Protein AF-A0A1I2JIR1-F1 (afdb_monomer)

Structure (mmCIF,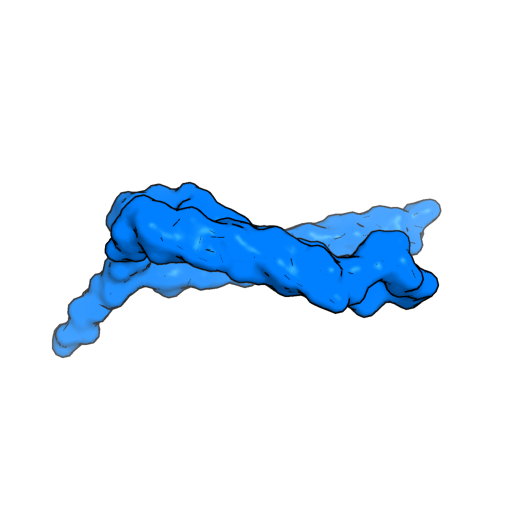 N/CA/C/O backbone):
data_AF-A0A1I2JIR1-F1
#
_entry.id   AF-A0A1I2JIR1-F1
#
loop_
_atom_site.group_PDB
_atom_site.id
_atom_site.type_symbol
_atom_site.label_atom_id
_atom_site.label_alt_id
_atom_site.label_comp_id
_atom_site.label_asym_id
_atom_site.label_entity_id
_atom_site.label_seq_id
_atom_site.pdbx_PDB_ins_code
_atom_site.Cartn_x
_atom_site.Cartn_y
_atom_site.Cartn_z
_atom_site.occupancy
_atom_site.B_iso_or_equiv
_atom_site.auth_seq_id
_atom_site.auth_comp_id
_atom_site.auth_asym_id
_atom_site.auth_atom_id
_atom_site.pdbx_PDB_model_num
ATOM 1 N N . MET A 1 1 ? -0.596 -4.355 32.003 1.00 40.47 1 MET A N 1
ATOM 2 C CA . MET A 1 1 ? -1.691 -4.708 31.071 1.00 40.47 1 MET A CA 1
ATOM 3 C C . MET A 1 1 ? -1.568 -3.787 29.859 1.00 40.47 1 MET A C 1
ATOM 5 O O . MET A 1 1 ? -1.839 -2.602 29.989 1.00 40.47 1 MET A O 1
ATOM 9 N N . ALA A 1 2 ? -1.011 -4.262 28.739 1.00 55.44 2 ALA A N 1
ATOM 10 C CA . ALA A 1 2 ? -0.806 -3.419 27.558 1.00 55.44 2 ALA A CA 1
ATOM 11 C C . ALA A 1 2 ? -2.154 -3.209 26.859 1.00 55.44 2 ALA A C 1
ATOM 13 O O . ALA A 1 2 ? -2.767 -4.174 26.407 1.00 55.44 2 ALA A O 1
ATOM 14 N N . ILE A 1 3 ? -2.637 -1.967 26.809 1.00 55.91 3 ILE A N 1
ATOM 15 C CA . ILE A 1 3 ? -3.857 -1.622 26.076 1.00 55.91 3 ILE A CA 1
ATOM 16 C C . ILE A 1 3 ? -3.588 -1.955 24.601 1.00 55.91 3 ILE A C 1
ATOM 18 O O . ILE A 1 3 ? -2.669 -1.368 24.019 1.00 55.91 3 ILE A O 1
ATOM 22 N N . PRO A 1 4 ? -4.312 -2.902 23.979 1.00 58.03 4 PRO A N 1
ATOM 23 C CA . PRO A 1 4 ? -4.073 -3.233 22.584 1.00 58.03 4 PRO A CA 1
ATOM 24 C C . PRO A 1 4 ? -4.385 -1.995 21.743 1.00 58.03 4 PRO A C 1
ATOM 26 O O . PRO A 1 4 ? -5.530 -1.553 21.681 1.00 58.03 4 PRO A O 1
ATOM 29 N N . LYS A 1 5 ? -3.357 -1.411 21.115 1.00 75.06 5 LYS A N 1
ATOM 30 C CA . LYS A 1 5 ? -3.515 -0.240 20.249 1.00 75.06 5 LYS A CA 1
ATOM 31 C C . LYS A 1 5 ? -4.384 -0.642 19.058 1.00 75.06 5 LYS A C 1
ATOM 33 O O . LYS A 1 5 ? -3.972 -1.418 18.194 1.00 75.06 5 LYS A O 1
ATOM 38 N N . VAL A 1 6 ? -5.624 -0.169 19.059 1.00 75.12 6 VAL A N 1
ATOM 39 C CA . VAL A 1 6 ? -6.597 -0.446 18.002 1.00 75.12 6 VAL A CA 1
ATOM 40 C C . VAL A 1 6 ? -6.284 0.455 16.811 1.00 75.12 6 VAL A C 1
ATOM 42 O O . VAL A 1 6 ? -6.027 1.649 16.975 1.00 75.12 6 VAL A O 1
ATOM 45 N N . TRP A 1 7 ? -6.301 -0.107 15.604 1.00 75.44 7 TRP A N 1
ATOM 46 C CA . TRP A 1 7 ? -6.242 0.677 14.378 1.00 75.44 7 TRP A CA 1
ATOM 47 C C . TRP A 1 7 ? -7.580 1.398 14.199 1.00 75.44 7 TRP A C 1
ATOM 49 O O . TRP A 1 7 ? -8.590 0.809 13.806 1.00 75.44 7 TRP A O 1
ATOM 59 N N . ASN A 1 8 ? -7.600 2.683 14.551 1.00 76.19 8 ASN A N 1
ATOM 60 C CA . ASN A 1 8 ? -8.757 3.550 14.353 1.00 76.19 8 ASN A CA 1
ATOM 61 C C . ASN A 1 8 ? -8.355 4.918 13.773 1.00 76.19 8 ASN A C 1
ATOM 63 O O . ASN A 1 8 ? -8.573 5.951 14.409 1.00 76.19 8 ASN A O 1
ATOM 67 N N . PRO A 1 9 ? -7.732 4.959 12.582 1.00 73.75 9 PRO A N 1
ATOM 68 C CA . PRO A 1 9 ? -7.512 6.225 11.901 1.00 73.75 9 PRO A CA 1
ATOM 69 C C . PRO A 1 9 ? -8.859 6.852 11.505 1.00 73.75 9 PRO A C 1
ATOM 71 O O . PRO A 1 9 ? -9.750 6.198 10.946 1.00 73.75 9 PRO A O 1
ATOM 74 N N . GLY A 1 10 ? -9.009 8.153 11.766 1.00 80.69 10 GLY A N 1
ATOM 75 C CA . GLY A 1 10 ? -10.133 8.934 11.247 1.00 80.69 10 GLY A CA 1
ATOM 76 C C . GLY A 1 10 ? -10.164 8.923 9.713 1.00 80.69 10 GLY A C 1
ATOM 77 O O . GLY A 1 10 ? -9.147 8.669 9.067 1.00 80.69 10 GLY A O 1
ATOM 78 N N . SER A 1 11 ? -11.314 9.226 9.098 1.00 81.25 11 SER A N 1
ATOM 79 C CA . SER A 1 11 ? -11.455 9.202 7.626 1.00 81.25 11 SER A CA 1
ATOM 80 C C . SER A 1 11 ? -10.412 10.075 6.914 1.00 81.25 11 SER A C 1
ATOM 82 O O . SER A 1 11 ? -9.878 9.674 5.886 1.00 81.25 11 SER A O 1
A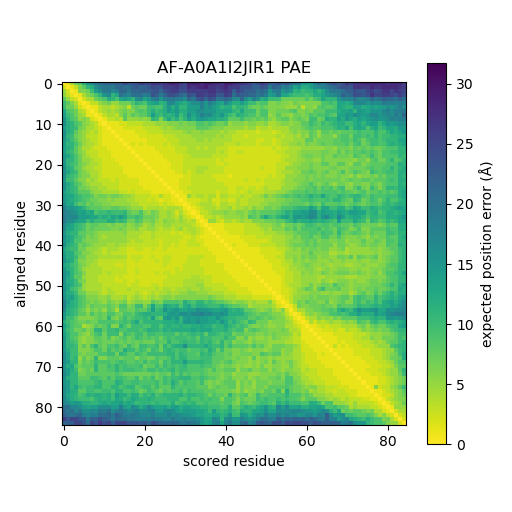TOM 84 N N . LYS A 1 12 ? -10.058 11.227 7.504 1.00 84.00 12 LYS A N 1
ATOM 85 C CA . LYS A 1 12 ? -9.013 12.127 6.989 1.00 84.00 12 LYS A CA 1
ATOM 86 C C . LYS A 1 12 ? -7.622 11.488 7.008 1.00 84.00 12 LYS A C 1
ATOM 88 O O . LYS A 1 12 ? -6.876 11.639 6.054 1.00 84.00 12 LYS A O 1
ATOM 93 N N . ALA A 1 13 ? -7.290 10.742 8.063 1.00 83.62 13 ALA A N 1
ATOM 94 C CA . ALA A 1 13 ? -6.010 10.044 8.166 1.00 83.62 13 ALA A CA 1
ATOM 95 C C . ALA A 1 13 ? -5.916 8.892 7.154 1.00 83.62 13 ALA A C 1
ATOM 97 O O . ALA A 1 13 ? -4.874 8.709 6.540 1.00 83.62 13 ALA A O 1
ATOM 98 N N . ARG A 1 14 ? -7.017 8.166 6.911 1.00 83.69 14 ARG A N 1
ATOM 99 C CA . ARG A 1 14 ? -7.076 7.117 5.874 1.00 83.69 14 ARG A CA 1
ATOM 100 C C . ARG A 1 14 ? -6.867 7.694 4.475 1.00 83.69 14 ARG A C 1
ATOM 102 O O . ARG A 1 14 ? -6.060 7.169 3.717 1.00 83.69 14 ARG A O 1
ATOM 109 N N . LEU A 1 15 ? -7.542 8.805 4.172 1.00 86.56 15 LEU A N 1
ATOM 110 C CA . LEU A 1 15 ? -7.322 9.561 2.938 1.00 86.56 15 LEU A CA 1
ATOM 111 C C . LEU A 1 15 ? -5.881 10.067 2.836 1.00 86.56 15 LEU A C 1
ATOM 113 O O . LEU A 1 15 ? -5.279 9.928 1.784 1.00 86.56 15 LEU A O 1
ATOM 117 N N . GLY A 1 16 ? -5.306 10.579 3.926 1.00 88.00 16 GLY A N 1
ATOM 118 C CA . GLY A 1 16 ? -3.907 11.008 3.965 1.00 88.00 16 GLY A CA 1
ATOM 119 C C . GLY A 1 16 ? -2.928 9.876 3.647 1.00 88.00 16 GLY A C 1
ATOM 120 O O . GLY A 1 16 ? -2.021 10.074 2.850 1.00 88.00 16 GLY A O 1
ATOM 121 N N . ILE A 1 17 ? -3.143 8.677 4.198 1.00 87.56 17 ILE A N 1
ATOM 122 C CA . ILE A 1 17 ? -2.314 7.496 3.907 1.00 87.56 17 ILE A CA 1
ATOM 123 C C . ILE A 1 17 ? -2.461 7.076 2.436 1.00 87.56 17 ILE A C 1
ATOM 125 O O . ILE A 1 17 ? -1.462 6.793 1.779 1.00 87.56 17 ILE A O 1
ATOM 129 N N . ALA A 1 18 ? -3.684 7.072 1.898 1.00 88.00 18 ALA A N 1
ATOM 130 C CA . ALA A 1 18 ? -3.920 6.751 0.490 1.00 88.00 18 ALA A CA 1
ATOM 131 C C . ALA A 1 18 ? -3.283 7.784 -0.456 1.00 88.00 18 ALA A C 1
ATOM 133 O O . ALA A 1 18 ? -2.615 7.411 -1.417 1.00 88.00 18 ALA A O 1
ATOM 134 N N . LEU A 1 19 ? -3.434 9.078 -0.162 1.00 91.31 19 LEU A N 1
ATOM 135 C CA . LEU A 1 19 ? -2.808 10.157 -0.926 1.00 91.31 19 LEU A CA 1
ATOM 136 C C . LEU A 1 19 ? -1.284 10.097 -0.837 1.00 91.31 19 LEU A C 1
ATOM 138 O O . LEU A 1 19 ? -0.618 10.302 -1.844 1.00 91.31 19 LEU A O 1
ATOM 142 N N . PHE A 1 20 ? -0.733 9.767 0.332 1.00 90.88 20 PHE A N 1
ATOM 143 C CA . PHE A 1 20 ? 0.702 9.561 0.495 1.00 90.88 20 PHE A CA 1
ATOM 144 C C . PHE A 1 20 ? 1.207 8.406 -0.374 1.00 90.88 20 PHE A C 1
ATOM 146 O O . PHE A 1 20 ? 2.219 8.559 -1.048 1.00 90.88 20 PHE A O 1
ATOM 153 N N . ALA A 1 21 ? 0.487 7.283 -0.421 1.00 90.50 21 ALA A N 1
ATOM 154 C CA . ALA A 1 21 ? 0.844 6.151 -1.276 1.00 90.50 21 ALA A CA 1
ATOM 155 C C . ALA A 1 21 ? 0.855 6.530 -2.767 1.00 90.50 21 ALA A C 1
ATOM 157 O O . ALA A 1 21 ? 1.777 6.166 -3.496 1.00 90.50 21 ALA A O 1
ATOM 158 N N . LEU A 1 22 ? -0.145 7.297 -3.212 1.00 88.75 22 LEU A N 1
ATOM 159 C CA . LEU A 1 22 ? -0.224 7.785 -4.591 1.00 88.75 22 LEU A CA 1
ATOM 160 C C . LEU A 1 22 ? 0.871 8.810 -4.901 1.00 88.75 22 LEU A C 1
ATOM 162 O O . LEU A 1 22 ? 1.501 8.725 -5.950 1.00 88.75 22 LEU A O 1
ATOM 166 N N . ALA A 1 23 ? 1.137 9.743 -3.986 1.00 91.81 23 ALA A N 1
ATOM 167 C CA . ALA A 1 23 ? 2.217 10.716 -4.123 1.00 91.81 23 ALA A CA 1
ATOM 168 C C . ALA A 1 23 ? 3.593 10.036 -4.139 1.00 91.81 23 ALA A C 1
ATOM 170 O O . ALA A 1 23 ? 4.467 10.438 -4.898 1.00 91.81 23 ALA A O 1
ATOM 171 N N . TYR A 1 24 ? 3.777 8.976 -3.350 1.00 90.75 24 TYR A N 1
ATOM 172 C CA . TYR A 1 24 ? 4.985 8.156 -3.357 1.00 90.75 24 TYR A CA 1
ATOM 173 C C . TYR A 1 24 ? 5.197 7.471 -4.713 1.00 90.75 24 TYR A C 1
ATOM 175 O O . TYR A 1 24 ? 6.291 7.545 -5.272 1.00 90.75 24 TYR A O 1
ATOM 183 N N . LEU A 1 25 ? 4.149 6.861 -5.274 1.00 90.81 25 LEU A N 1
ATOM 184 C CA . LEU A 1 25 ? 4.163 6.297 -6.630 1.00 90.81 25 LEU A CA 1
ATOM 185 C C . LEU A 1 25 ? 4.496 7.362 -7.677 1.00 90.81 25 LEU A C 1
ATOM 187 O O . LEU A 1 25 ? 5.357 7.146 -8.524 1.00 90.81 25 LEU A O 1
ATOM 191 N N . ALA A 1 26 ? 3.855 8.526 -7.578 1.00 90.06 26 ALA A N 1
ATOM 192 C CA . ALA A 1 26 ? 4.102 9.661 -8.457 1.00 90.06 26 ALA A CA 1
ATOM 193 C C . ALA A 1 26 ? 5.505 10.254 -8.299 1.00 90.06 26 ALA A C 1
ATOM 195 O O . ALA A 1 26 ? 6.002 10.826 -9.248 1.00 90.06 26 ALA A O 1
ATOM 196 N N . ALA A 1 27 ? 6.157 10.139 -7.143 1.00 90.38 27 ALA A N 1
ATOM 197 C CA . ALA A 1 27 ? 7.531 10.604 -6.962 1.00 90.38 27 ALA A CA 1
ATOM 198 C C . ALA A 1 27 ? 8.552 9.586 -7.488 1.00 90.38 27 ALA A C 1
ATOM 200 O O . ALA A 1 27 ? 9.537 9.956 -8.123 1.00 90.38 27 ALA A O 1
ATOM 201 N N . THR A 1 28 ? 8.312 8.300 -7.234 1.00 88.19 28 THR A N 1
ATOM 202 C CA . THR A 1 28 ? 9.241 7.2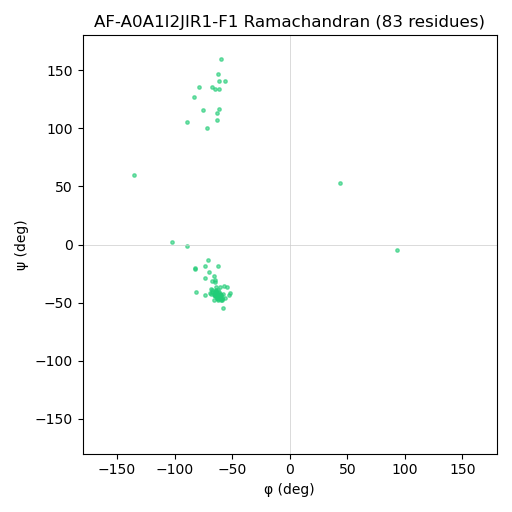14 -7.580 1.00 88.19 28 THR A CA 1
ATOM 203 C C . THR A 1 28 ? 9.127 6.754 -9.030 1.00 88.19 28 THR A C 1
ATOM 205 O O . THR A 1 28 ? 10.078 6.172 -9.537 1.00 88.19 28 THR A O 1
ATOM 208 N N . HIS A 1 29 ? 8.005 7.034 -9.702 1.00 87.62 29 HIS A N 1
ATOM 209 C CA . HIS A 1 29 ? 7.739 6.663 -11.095 1.00 87.62 29 HIS A CA 1
ATOM 210 C C . HIS A 1 29 ? 8.160 5.219 -11.436 1.00 87.62 29 HIS A C 1
ATOM 212 O O . HIS A 1 29 ? 8.892 4.993 -12.397 1.00 87.62 29 HIS A O 1
ATOM 218 N N . PRO A 1 30 ? 7.716 4.195 -10.687 1.00 86.19 30 PRO A N 1
ATOM 219 C CA . PRO A 1 30 ? 8.212 2.833 -10.882 1.00 86.19 30 PRO A CA 1
ATOM 220 C C . PRO A 1 30 ? 7.899 2.251 -12.266 1.00 86.19 30 PRO A C 1
ATOM 222 O O . PRO A 1 30 ? 8.548 1.303 -12.689 1.00 86.19 30 PRO A O 1
ATOM 225 N N . TRP A 1 31 ? 6.936 2.819 -12.999 1.00 85.44 31 TRP A N 1
ATOM 226 C CA . TRP A 1 31 ? 6.639 2.466 -14.392 1.00 85.44 31 TRP A CA 1
ATOM 227 C C . TRP A 1 31 ? 7.705 2.912 -15.402 1.00 85.44 31 TRP A C 1
ATOM 229 O O . TRP A 1 31 ? 7.653 2.461 -16.542 1.00 85.44 31 TRP A O 1
ATOM 239 N N . THR A 1 32 ? 8.647 3.779 -15.024 1.00 88.19 32 THR A N 1
ATOM 240 C CA . THR A 1 32 ? 9.776 4.185 -15.881 1.00 88.19 32 THR A CA 1
ATOM 241 C C . THR A 1 32 ? 11.081 3.486 -15.512 1.00 88.19 32 THR A C 1
ATOM 243 O O . THR A 1 32 ? 12.118 3.819 -16.073 1.00 88.19 32 THR A O 1
ATOM 246 N N . SER A 1 33 ? 11.070 2.583 -14.528 1.00 83.38 33 SER A N 1
ATOM 247 C CA . SER A 1 33 ? 12.277 1.879 -14.099 1.00 83.38 33 SER A CA 1
ATOM 248 C C . SER A 1 33 ? 12.542 0.677 -15.007 1.00 83.38 33 SER A C 1
ATOM 250 O O . SER A 1 33 ? 11.669 -0.175 -15.170 1.00 83.38 33 SER A O 1
ATOM 252 N N . ASP A 1 34 ? 13.752 0.597 -15.565 1.00 81.69 34 ASP A N 1
ATOM 253 C CA . ASP A 1 34 ? 14.201 -0.547 -16.373 1.00 81.69 34 ASP A CA 1
ATOM 254 C C . ASP A 1 34 ? 14.410 -1.812 -15.518 1.00 81.69 34 ASP A C 1
ATOM 256 O O . ASP A 1 34 ? 14.308 -2.941 -16.003 1.00 81.69 34 ASP A O 1
ATOM 260 N N . GLU A 1 35 ? 14.651 -1.639 -14.215 1.00 85.25 35 GLU A N 1
ATOM 261 C CA . GLU A 1 35 ? 14.798 -2.738 -13.267 1.00 85.25 35 GLU A CA 1
ATOM 262 C C . GLU A 1 35 ? 13.448 -3.138 -12.664 1.00 85.25 35 GLU A C 1
ATOM 264 O O . GLU A 1 35 ? 12.903 -2.498 -11.758 1.00 85.25 35 GLU A O 1
ATOM 269 N N . ARG A 1 36 ? 12.925 -4.276 -13.132 1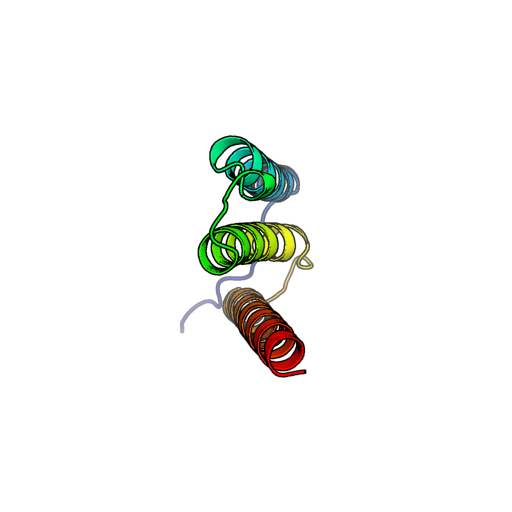.00 81.12 36 ARG A N 1
ATOM 270 C CA . ARG A 1 36 ? 11.642 -4.829 -12.674 1.00 81.12 36 ARG A CA 1
ATOM 271 C C . ARG A 1 36 ? 11.593 -5.065 -11.159 1.00 81.12 36 ARG A C 1
ATOM 273 O O . ARG A 1 36 ? 10.542 -4.854 -10.561 1.00 81.12 36 ARG A O 1
ATOM 280 N N . SER A 1 37 ? 12.703 -5.473 -10.545 1.00 81.50 37 SER A N 1
ATOM 281 C CA . SER A 1 37 ? 12.804 -5.709 -9.096 1.00 81.50 37 SER A CA 1
ATOM 282 C C . SER A 1 37 ? 12.611 -4.421 -8.289 1.00 81.50 37 SER A C 1
ATOM 284 O O . SER A 1 37 ? 11.857 -4.403 -7.313 1.00 81.50 37 SER A O 1
ATOM 286 N N . ILE A 1 38 ? 13.229 -3.321 -8.729 1.00 80.19 38 ILE A N 1
ATOM 287 C CA . ILE A 1 38 ? 13.101 -2.000 -8.106 1.00 80.19 38 ILE A CA 1
ATOM 288 C C . ILE A 1 38 ? 11.666 -1.491 -8.262 1.00 80.19 38 ILE A C 1
ATOM 290 O O . ILE A 1 38 ? 11.033 -1.096 -7.277 1.00 80.19 38 ILE A O 1
ATOM 294 N N . ALA A 1 39 ? 11.107 -1.578 -9.474 1.00 85.75 39 ALA A N 1
ATOM 295 C CA . ALA A 1 39 ? 9.719 -1.206 -9.734 1.00 85.75 39 ALA A CA 1
ATOM 296 C C . ALA A 1 39 ? 8.738 -1.979 -8.833 1.00 85.75 39 ALA A C 1
ATOM 298 O O . ALA A 1 39 ? 7.843 -1.387 -8.224 1.00 85.75 39 ALA A O 1
ATOM 299 N N . GLN A 1 40 ? 8.926 -3.296 -8.700 1.00 84.44 40 GLN A N 1
ATOM 300 C CA . GLN A 1 40 ? 8.110 -4.151 -7.836 1.00 84.44 40 GLN A CA 1
ATOM 301 C C . GLN A 1 40 ? 8.167 -3.724 -6.369 1.00 84.44 40 GLN A C 1
ATOM 303 O O . GLN A 1 40 ? 7.113 -3.645 -5.736 1.00 84.44 40 GLN A O 1
ATOM 308 N N . GLY A 1 41 ? 9.350 -3.394 -5.845 1.00 84.94 41 GLY A N 1
ATOM 309 C CA . GLY A 1 41 ? 9.499 -2.912 -4.471 1.00 84.94 41 GLY A CA 1
ATOM 310 C C . GLY A 1 41 ? 8.680 -1.646 -4.201 1.00 84.94 41 GLY A C 1
ATOM 311 O O . GLY A 1 41 ? 7.974 -1.559 -3.193 1.00 84.94 41 GLY A O 1
ATOM 312 N N . HIS A 1 42 ? 8.686 -0.691 -5.135 1.00 87.50 42 HIS A N 1
ATOM 313 C CA . HIS A 1 42 ? 7.878 0.527 -5.025 1.00 87.50 42 HIS A CA 1
ATOM 314 C C . H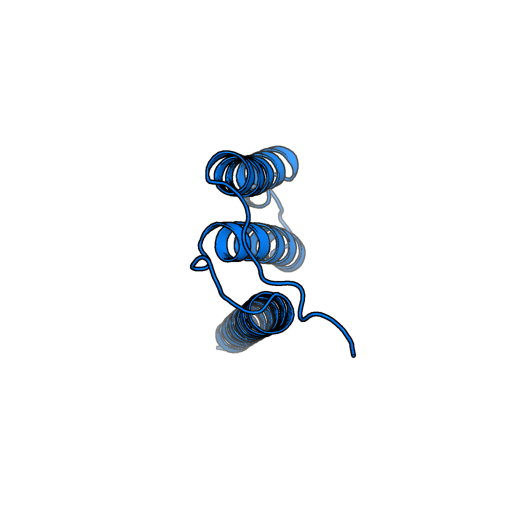IS A 1 42 ? 6.369 0.241 -5.063 1.00 87.50 42 HIS A C 1
ATOM 316 O O . HIS A 1 42 ? 5.618 0.797 -4.254 1.00 87.50 42 HIS A O 1
ATOM 322 N N . TYR A 1 43 ? 5.915 -0.654 -5.948 1.00 86.06 43 TYR A N 1
ATOM 323 C CA . TYR A 1 43 ? 4.507 -1.061 -6.005 1.00 86.06 43 TYR A CA 1
ATOM 324 C C . TYR A 1 43 ? 4.062 -1.796 -4.739 1.00 86.06 43 TYR A C 1
ATOM 326 O O . TYR A 1 43 ? 2.981 -1.518 -4.219 1.00 86.06 43 TYR A O 1
ATOM 334 N N . GLN A 1 44 ? 4.897 -2.693 -4.213 1.00 85.69 44 GLN A N 1
ATOM 335 C CA . GLN A 1 44 ? 4.644 -3.393 -2.956 1.00 85.69 44 GLN A CA 1
ATOM 336 C C . GLN A 1 44 ? 4.499 -2.401 -1.801 1.00 85.69 44 GLN A C 1
ATOM 338 O O . GLN A 1 44 ? 3.517 -2.455 -1.059 1.00 85.69 44 GLN A O 1
ATOM 343 N N . LEU A 1 45 ? 5.420 -1.443 -1.682 1.00 85.94 45 LEU A N 1
ATOM 344 C CA . LEU A 1 45 ? 5.357 -0.435 -0.627 1.00 85.94 45 LEU A CA 1
ATOM 345 C C . LEU A 1 45 ? 4.071 0.403 -0.715 1.00 85.94 45 LEU A C 1
ATOM 347 O O . LEU A 1 45 ? 3.380 0.604 0.286 1.00 85.94 45 LEU A O 1
ATOM 351 N N . ALA A 1 46 ? 3.712 0.860 -1.915 1.00 88.25 46 ALA A N 1
ATOM 352 C CA . ALA A 1 46 ? 2.497 1.639 -2.122 1.00 88.25 46 ALA A CA 1
ATOM 353 C C . ALA A 1 46 ? 1.223 0.831 -1.820 1.00 88.25 46 ALA A C 1
ATOM 355 O O . ALA A 1 46 ? 0.297 1.347 -1.187 1.00 88.25 46 ALA A O 1
ATOM 356 N N . LEU A 1 47 ? 1.195 -0.449 -2.203 1.00 86.62 47 LEU A N 1
ATOM 357 C CA . LEU A 1 47 ? 0.094 -1.359 -1.893 1.00 86.62 47 LEU A CA 1
ATOM 358 C C . LEU A 1 47 ? -0.061 -1.554 -0.380 1.00 86.62 47 LEU A C 1
ATOM 360 O O . LEU A 1 47 ? -1.186 -1.564 0.119 1.00 86.62 47 LEU A O 1
ATOM 364 N N . ALA A 1 48 ? 1.047 -1.637 0.360 1.00 85.56 48 ALA A N 1
ATOM 365 C CA . ALA A 1 48 ? 1.034 -1.741 1.818 1.00 85.56 48 ALA A CA 1
ATOM 366 C C . ALA A 1 48 ? 0.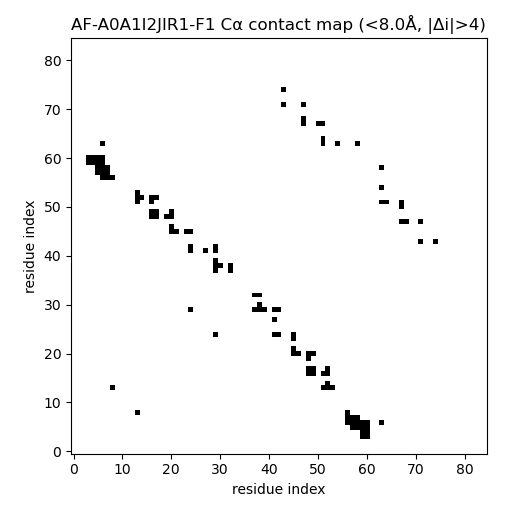319 -0.549 2.471 1.00 85.56 48 ALA A C 1
ATOM 368 O O . ALA A 1 48 ? -0.549 -0.719 3.333 1.00 85.56 48 ALA A O 1
ATOM 369 N N . PHE A 1 49 ? 0.649 0.666 2.025 1.00 84.25 49 PHE A N 1
ATOM 370 C CA . PHE A 1 49 ? -0.000 1.884 2.503 1.00 84.25 49 PHE A CA 1
ATOM 371 C C . PHE A 1 49 ? -1.481 1.930 2.118 1.00 84.25 49 PHE A C 1
ATOM 373 O O . PHE A 1 49 ? -2.322 2.271 2.955 1.00 84.25 49 PHE A O 1
ATOM 380 N N . LEU A 1 50 ? -1.829 1.526 0.894 1.00 85.69 50 LEU A N 1
ATOM 381 C CA . LEU A 1 50 ? -3.225 1.461 0.461 1.00 85.69 50 LEU A CA 1
ATOM 382 C C . LEU A 1 50 ? -4.037 0.456 1.28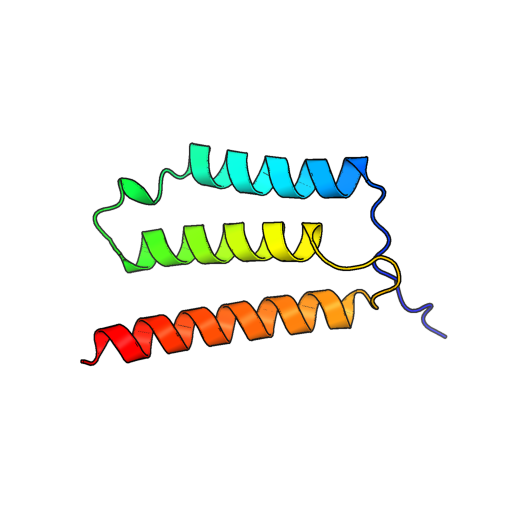8 1.00 85.69 50 LEU A C 1
ATOM 384 O O . LEU A 1 50 ? -5.158 0.760 1.697 1.00 85.69 50 LEU A O 1
ATOM 388 N N . MET A 1 51 ? -3.468 -0.712 1.593 1.00 84.38 51 MET A N 1
ATOM 389 C CA . MET A 1 51 ? -4.118 -1.710 2.443 1.00 84.38 51 MET A CA 1
ATOM 390 C C . MET A 1 51 ? -4.342 -1.183 3.857 1.00 84.38 51 MET A C 1
ATOM 392 O O . MET A 1 51 ? -5.463 -1.260 4.359 1.00 84.38 51 MET A O 1
ATOM 396 N N . MET A 1 52 ? -3.330 -0.558 4.464 1.00 79.00 52 MET A N 1
ATOM 397 C CA . MET A 1 52 ? -3.461 0.154 5.744 1.00 79.00 52 MET A CA 1
ATOM 398 C C . MET A 1 52 ? -4.608 1.174 5.725 1.00 79.00 52 MET A C 1
ATOM 400 O O . MET A 1 52 ? -5.408 1.235 6.666 1.00 79.00 52 MET A O 1
ATOM 404 N N . ALA A 1 53 ? -4.731 1.944 4.641 1.00 82.88 53 ALA A N 1
ATOM 405 C CA . ALA A 1 53 ? -5.834 2.879 4.453 1.00 82.88 53 ALA A CA 1
ATOM 406 C C . ALA A 1 53 ? -7.190 2.170 4.273 1.00 82.88 53 ALA A C 1
ATOM 408 O O . ALA A 1 53 ? -8.211 2.706 4.707 1.00 82.88 53 ALA A O 1
ATOM 409 N N . ALA A 1 54 ? -7.231 0.972 3.690 1.00 81.31 54 ALA A N 1
ATOM 410 C CA . ALA A 1 54 ? -8.449 0.204 3.431 1.00 81.31 54 ALA A CA 1
ATOM 411 C C . ALA A 1 54 ? -8.957 -0.612 4.639 1.00 81.31 54 ALA A C 1
ATOM 413 O O . ALA A 1 54 ? -10.157 -0.890 4.701 1.00 81.31 54 ALA A O 1
ATOM 414 N N . PHE A 1 55 ? -8.114 -0.923 5.634 1.00 79.81 55 PHE A N 1
ATOM 415 C CA . PHE A 1 55 ? -8.513 -1.760 6.777 1.00 79.81 55 PHE A CA 1
ATOM 416 C C . PHE A 1 55 ? -9.745 -1.234 7.546 1.00 79.81 55 PHE A C 1
ATOM 418 O O . PHE A 1 55 ? -9.864 -0.024 7.786 1.00 79.81 55 PHE A O 1
ATOM 425 N N . PRO A 1 56 ? -10.656 -2.126 7.993 1.00 71.25 56 PRO A N 1
ATOM 426 C CA . PRO A 1 56 ? -11.802 -1.749 8.812 1.00 71.25 56 PRO A CA 1
ATOM 427 C C . PRO A 1 56 ? -11.379 -1.142 10.153 1.00 71.25 56 PRO A C 1
ATOM 429 O O . PRO A 1 56 ? -10.381 -1.547 10.764 1.00 71.25 56 PRO A O 1
ATOM 432 N N . ARG A 1 57 ? -12.187 -0.194 10.644 1.00 65.94 57 ARG A N 1
ATOM 433 C CA . ARG A 1 57 ? -12.049 0.348 12.003 1.00 65.94 57 ARG A CA 1
ATOM 434 C C . ARG A 1 57 ? -12.238 -0.773 13.023 1.00 65.94 57 ARG A C 1
ATOM 436 O O . ARG A 1 57 ? -13.106 -1.619 12.843 1.00 65.94 57 ARG A O 1
ATOM 443 N N . GLY A 1 58 ? -11.447 -0.761 14.094 1.00 65.69 58 GLY A N 1
ATOM 444 C CA . GLY A 1 58 ? -11.560 -1.759 15.165 1.00 65.69 58 GLY A CA 1
ATOM 445 C C . GLY A 1 58 ? -10.641 -2.972 15.002 1.00 65.69 58 GLY A C 1
ATOM 446 O O . GLY A 1 58 ? -10.544 -3.792 15.912 1.00 65.69 58 GLY A O 1
ATOM 447 N N . THR A 1 59 ? -9.907 -3.067 13.890 1.00 73.25 59 THR A N 1
ATOM 448 C CA . THR A 1 59 ? -8.873 -4.092 13.712 1.00 73.25 59 THR A CA 1
ATOM 449 C C . THR A 1 59 ? -7.721 -3.826 14.688 1.00 73.25 59 THR A C 1
ATOM 451 O O . THR A 1 59 ? -7.277 -2.688 14.851 1.00 73.25 59 THR A O 1
ATOM 454 N N . LYS A 1 60 ? -7.207 -4.859 15.367 1.00 77.81 60 LYS A N 1
ATOM 455 C CA . LYS A 1 60 ? -5.993 -4.712 16.190 1.00 77.81 60 LYS A CA 1
ATOM 456 C C . LYS A 1 60 ? -4.838 -4.287 15.278 1.00 77.81 60 LYS A C 1
ATOM 458 O O . LYS A 1 60 ? -4.651 -4.904 14.232 1.00 77.81 60 LYS A O 1
ATOM 463 N N . LEU A 1 61 ? -4.046 -3.283 15.669 1.00 73.88 61 LEU A N 1
ATOM 464 C CA . LEU A 1 61 ? -2.944 -2.767 14.841 1.00 73.88 61 LEU A CA 1
ATOM 465 C C . LEU A 1 61 ? -2.000 -3.883 14.366 1.00 73.88 61 LEU A C 1
ATOM 467 O O . LEU A 1 61 ? -1.640 -3.925 13.197 1.00 73.88 61 LEU A O 1
ATOM 471 N N . TYR A 1 62 ? -1.666 -4.827 15.247 1.00 74.75 62 TYR A N 1
ATOM 472 C CA . TYR A 1 62 ? -0.809 -5.969 14.915 1.00 74.75 62 TYR A CA 1
ATOM 473 C C . TYR A 1 62 ? -1.426 -6.917 13.880 1.00 74.75 62 TYR A C 1
ATOM 475 O O . TYR A 1 62 ? -0.697 -7.513 13.100 1.00 74.75 62 TYR A O 1
ATOM 483 N N . VAL A 1 63 ? -2.758 -7.036 13.839 1.00 75.81 63 VAL A N 1
ATOM 484 C CA . VAL A 1 63 ? -3.458 -7.829 12.818 1.00 75.81 63 VAL A CA 1
ATOM 485 C C . VAL A 1 63 ? -3.428 -7.096 11.482 1.00 75.81 63 VAL A C 1
ATOM 487 O O . VAL A 1 63 ? -3.113 -7.711 10.473 1.00 75.81 63 VAL A O 1
ATOM 490 N N . ALA A 1 64 ? -3.675 -5.783 11.467 1.00 75.06 64 ALA A N 1
ATOM 491 C CA . ALA A 1 64 ? -3.569 -4.985 10.244 1.00 75.06 64 ALA A CA 1
ATOM 492 C C . ALA A 1 64 ? -2.142 -5.030 9.666 1.00 75.06 64 ALA A C 1
ATOM 494 O O . ALA A 1 64 ? -1.961 -5.287 8.477 1.00 75.06 64 ALA A O 1
ATOM 495 N N . LEU A 1 65 ? -1.124 -4.867 10.518 1.00 77.69 65 LEU A N 1
ATOM 496 C CA . LEU A 1 65 ? 0.282 -5.009 10.135 1.00 77.69 65 LEU A CA 1
ATOM 497 C C . LEU A 1 65 ? 0.603 -6.427 9.653 1.00 77.69 65 LEU A C 1
ATOM 499 O O . LEU A 1 65 ? 1.203 -6.584 8.595 1.00 77.69 65 LEU A O 1
ATOM 503 N N . GLY A 1 66 ? 0.172 -7.450 10.394 1.00 81.44 66 GLY A N 1
ATOM 504 C CA . GLY A 1 66 ? 0.423 -8.849 10.056 1.00 81.44 66 GLY A CA 1
ATOM 505 C C . GLY A 1 66 ? -0.201 -9.257 8.723 1.00 81.44 66 GLY A C 1
ATOM 506 O O . GLY A 1 66 ? 0.470 -9.871 7.903 1.00 81.44 66 GLY A O 1
ATOM 507 N N . VAL A 1 67 ? -1.449 -8.859 8.464 1.00 80.06 67 VAL A N 1
ATOM 508 C CA . VAL A 1 67 ? -2.118 -9.132 7.184 1.00 80.06 67 VAL A CA 1
ATOM 509 C C . VAL A 1 67 ? -1.457 -8.352 6.051 1.00 80.06 67 VAL A C 1
ATOM 511 O O . VAL A 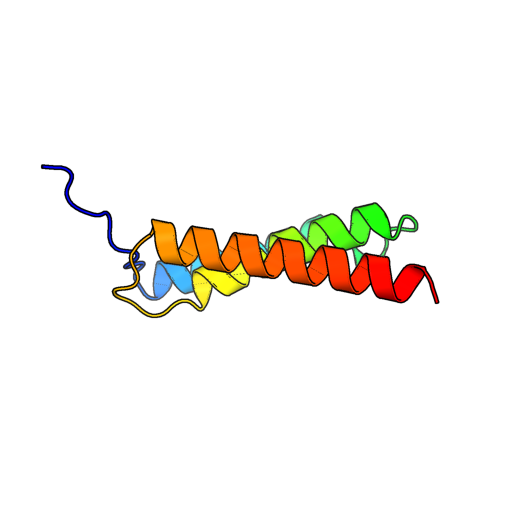1 67 ? -1.234 -8.920 4.988 1.00 80.06 67 VAL A O 1
ATOM 514 N N . THR A 1 68 ? -1.084 -7.087 6.273 1.00 80.06 68 THR A N 1
ATOM 515 C CA . THR A 1 68 ? -0.360 -6.303 5.258 1.00 80.06 68 THR A CA 1
ATOM 516 C C . THR A 1 68 ? 0.956 -6.990 4.884 1.00 80.06 68 THR A C 1
ATOM 518 O O . THR A 1 68 ? 1.223 -7.196 3.706 1.00 80.06 68 THR A O 1
ATOM 521 N N . LEU A 1 69 ? 1.743 -7.422 5.873 1.00 80.50 69 LEU A N 1
ATOM 522 C CA . LEU A 1 69 ? 2.988 -8.163 5.648 1.00 80.50 69 LEU A CA 1
ATOM 523 C C . LEU A 1 69 ? 2.752 -9.499 4.935 1.00 80.50 69 LEU A C 1
ATOM 525 O O . LEU A 1 69 ? 3.476 -9.819 3.996 1.00 80.50 69 LEU A O 1
ATOM 529 N N . ALA A 1 70 ? 1.731 -10.257 5.339 1.00 81.94 70 ALA A N 1
ATOM 530 C CA . ALA A 1 70 ? 1.386 -11.525 4.703 1.00 81.94 70 ALA A CA 1
ATOM 531 C C . ALA A 1 70 ? 1.009 -11.339 3.226 1.00 81.94 70 ALA A C 1
ATOM 533 O O . ALA A 1 70 ? 1.444 -12.119 2.381 1.00 81.94 70 ALA A O 1
ATOM 534 N N . VAL A 1 71 ? 0.254 -10.285 2.898 1.00 81.12 71 VAL A N 1
ATOM 535 C CA . VAL A 1 71 ? -0.075 -9.958 1.507 1.00 81.12 71 VAL A CA 1
ATOM 536 C C . VAL A 1 71 ? 1.170 -9.554 0.726 1.00 81.12 71 VAL A C 1
ATOM 538 O O . VAL A 1 71 ? 1.337 -10.013 -0.398 1.00 81.12 71 VAL A O 1
ATOM 541 N N . LEU A 1 72 ? 2.056 -8.734 1.295 1.00 78.75 72 LEU A N 1
ATOM 542 C CA . LEU A 1 72 ? 3.291 -8.339 0.609 1.00 78.75 72 LEU A CA 1
ATOM 543 C C . LEU A 1 72 ? 4.170 -9.546 0.280 1.00 78.75 72 LEU A C 1
ATOM 545 O O . LEU A 1 72 ? 4.649 -9.658 -0.846 1.00 78.75 72 LEU A O 1
ATOM 549 N N . LEU A 1 73 ? 4.320 -10.470 1.232 1.00 80.56 73 LEU A N 1
ATOM 550 C CA . LEU A 1 73 ? 5.050 -11.720 1.024 1.00 80.56 73 LEU A CA 1
ATOM 551 C C . LEU A 1 73 ? 4.380 -12.601 -0.034 1.00 80.56 73 LEU A C 1
ATOM 553 O O . LEU A 1 73 ? 5.071 -13.139 -0.895 1.00 80.56 73 LEU A O 1
ATOM 557 N N . LEU A 1 74 ? 3.049 -12.716 -0.010 1.00 81.88 74 LEU A N 1
ATOM 558 C CA . LEU A 1 74 ? 2.302 -13.484 -1.006 1.00 81.88 74 LEU A CA 1
ATOM 559 C C . LEU A 1 74 ? 2.451 -12.888 -2.410 1.00 81.88 74 LEU A C 1
ATOM 561 O O . LEU A 1 74 ? 2.658 -13.627 -3.366 1.00 81.88 74 LEU A O 1
ATOM 565 N N . VAL A 1 75 ? 2.366 -11.562 -2.538 1.00 81.06 75 VAL A N 1
ATOM 566 C CA . VAL A 1 75 ? 2.537 -10.852 -3.814 1.00 81.06 75 VAL A CA 1
ATOM 567 C C . VAL A 1 75 ? 3.964 -11.013 -4.329 1.00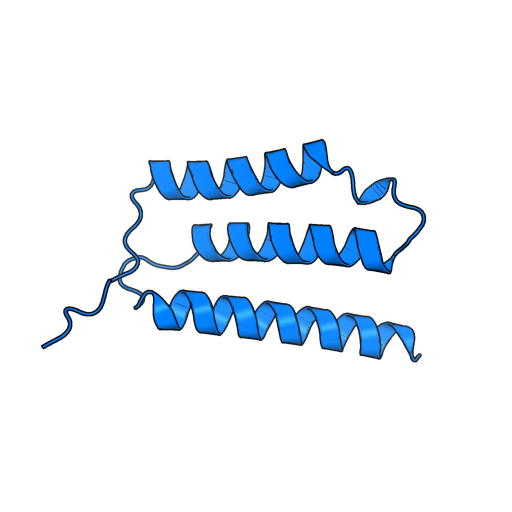 81.06 75 VAL A C 1
ATOM 569 O O . VAL A 1 75 ? 4.137 -11.295 -5.509 1.00 81.06 75 VAL A O 1
ATOM 572 N N . GLY A 1 76 ? 4.976 -10.884 -3.464 1.00 78.50 76 GLY A N 1
ATOM 573 C CA . GLY A 1 76 ? 6.371 -11.157 -3.825 1.00 78.50 76 GLY A CA 1
ATOM 574 C C . GLY A 1 76 ? 6.561 -12.584 -4.335 1.00 78.50 76 GLY A C 1
ATOM 575 O O . GLY A 1 76 ? 6.959 -12.776 -5.479 1.00 78.50 76 GLY A O 1
ATOM 576 N N . ALA A 1 77 ? 6.144 -13.579 -3.549 1.00 80.00 77 ALA A N 1
ATOM 577 C CA . ALA A 1 77 ? 6.255 -14.987 -3.923 1.00 80.00 77 ALA A CA 1
ATOM 578 C C . ALA A 1 77 ? 5.474 -15.336 -5.204 1.00 80.00 77 ALA A C 1
ATOM 580 O O . ALA A 1 77 ? 5.930 -16.150 -6.005 1.00 80.00 77 ALA A O 1
ATOM 581 N N . ALA A 1 78 ? 4.305 -14.725 -5.424 1.00 78.69 78 ALA A N 1
ATOM 582 C CA . ALA A 1 78 ? 3.528 -14.920 -6.645 1.00 78.69 78 ALA A CA 1
ATOM 583 C C . ALA A 1 78 ? 4.232 -14.334 -7.876 1.00 78.69 78 ALA A C 1
ATOM 585 O O . ALA A 1 78 ? 4.201 -14.950 -8.939 1.00 78.69 78 ALA A O 1
ATOM 586 N N . LEU A 1 79 ? 4.871 -13.168 -7.740 1.00 76.25 79 LEU A N 1
ATOM 587 C CA . LEU A 1 79 ? 5.639 -12.537 -8.813 1.00 76.25 79 LEU A CA 1
ATOM 588 C C . LEU A 1 79 ? 6.914 -13.323 -9.137 1.00 76.25 79 LEU A C 1
ATOM 590 O O . LEU A 1 79 ? 7.197 -13.539 -10.316 1.00 76.25 79 LEU A O 1
ATOM 594 N N . ASP A 1 80 ? 7.622 -13.805 -8.116 1.00 76.00 80 ASP A N 1
ATOM 595 C CA . ASP A 1 80 ? 8.798 -14.667 -8.278 1.00 76.00 80 ASP A CA 1
ATOM 596 C C . ASP A 1 80 ? 8.413 -16.002 -8.931 1.00 76.00 80 ASP A C 1
ATOM 598 O O . ASP A 1 80 ? 9.053 -16.451 -9.882 1.00 76.00 80 ASP A O 1
ATOM 602 N N . GLY A 1 81 ? 7.305 -16.607 -8.492 1.00 71.88 81 GLY A N 1
ATOM 603 C CA . GLY A 1 81 ? 6.771 -17.835 -9.081 1.00 71.88 81 GLY A CA 1
ATOM 604 C C . GLY A 1 81 ? 6.306 -17.669 -10.532 1.00 71.88 81 GLY A C 1
ATOM 605 O O . GLY A 1 81 ? 6.443 -18.599 -11.325 1.00 71.88 81 GLY A O 1
ATOM 606 N N . LEU A 1 82 ? 5.795 -16.489 -10.907 1.00 63.75 82 LEU A N 1
ATOM 607 C CA . LEU A 1 82 ? 5.461 -16.162 -12.299 1.00 63.75 82 LEU A CA 1
ATOM 608 C C . LEU A 1 82 ? 6.705 -15.918 -13.161 1.00 63.75 82 LEU A C 1
ATOM 610 O O . LEU A 1 82 ? 6.650 -16.146 -14.362 1.00 63.75 82 LEU A O 1
ATOM 614 N N . SER A 1 83 ? 7.802 -15.446 -12.564 1.00 59.19 83 SER A N 1
ATOM 615 C CA . SER A 1 83 ? 9.080 -15.229 -13.250 1.00 59.19 83 SER A CA 1
ATOM 616 C C . SER A 1 83 ? 9.831 -16.527 -13.568 1.00 59.19 83 SER A C 1
ATOM 618 O O . SER A 1 83 ? 10.743 -16.495 -14.389 1.00 59.19 83 SER A O 1
ATOM 620 N N . MET A 1 84 ? 9.507 -17.641 -12.903 1.00 57.50 84 MET A N 1
ATOM 621 C CA . MET A 1 84 ? 10.147 -18.947 -13.122 1.00 57.50 84 MET A CA 1
ATOM 622 C C . MET A 1 84 ? 9.463 -19.802 -14.206 1.00 57.50 84 MET A C 1
ATOM 624 O O . MET A 1 84 ? 9.913 -20.917 -14.466 1.00 57.50 84 MET A O 1
ATOM 628 N N . ARG A 1 85 ? 8.374 -19.313 -14.810 1.00 51.41 85 ARG A N 1
ATOM 629 C CA . ARG A 1 85 ? 7.692 -19.936 -15.955 1.00 51.41 85 ARG A CA 1
ATOM 630 C C . ARG A 1 85 ? 8.045 -19.220 -17.247 1.00 51.41 85 ARG A C 1
ATOM 632 O O . ARG A 1 85 ? 8.138 -19.933 -18.267 1.00 51.41 85 ARG A O 1
#

Foldseek 3Di:
DDDQDWLADDLVVLVVLLVVLVVQCVVLVLVPDPDPVSSLVSVLVSVLSNQSSVDDGGHRPVRSVVVSVVVSVVSVVVVVVVVVD

pLDDT: mean 79.56, std 9.8, range [40.47, 91.81]

Organism: NCBI:txid500610

Secondary structure (DSSP, 8-state):
-----EE---HHHHHHHHHHHHHHHHHH-GGG-S-HHHHHHHHHHHHHHHHHHHSPTTEEHHHHHHHHHHHHHHHHHHHHHHHT-

Solvent-accessible surface area (backbone atoms only — not comparable to full-atom values): 4762 Å² total; per-residue (Å²): 133,84,77,78,63,56,36,65,73,51,74,68,52,27,49,49,39,36,51,48,23,51,51,48,48,68,71,66,42,41,90,76,48,89,50,64,70,62,23,48,52,52,51,48,54,30,49,42,35,38,47,66,39,64,56,64,75,74,40,46,37,69,55,56,49,49,51,44,51,51,50,48,51,49,51,50,52,51,52,55,58,60,72,76,110

Radius of gyration: 14.98 Å; Cα contacts (8 Å, |Δi|>4): 61; chains: 1; bounding box: 27×32×47 Å

Nearest PDB structures (foldseek):
  5ys3-assembly1_A  TM=5.725E-01  e=3.240E+00  Citrobacter koseri ATCC BAA-895
  6vli-assembly1_D  TM=4.836E-01  e=3.039E+00  Eganvirus ev186

Sequence (85 aa):
MAIPKVWNPGSKARLGIALFALAYLAATHPWTSDERSIAQGHYQLALAFLMMAAFPRGTKLYVALGVTLAVLLLVGAALDGLSMR

Mean predicted aligned error: 7.69 Å